Protein AF-A0A4S2CZD7-F1 (afdb_monomer)

Foldseek 3Di:
DDWDPQWDKPPPDDPDPDDIDIDHDAAAAQQKDKIWDWAADPVRDDDIDIDIDIHHYDDKDKAWPPDDDDADPVGDDDDTDMDISDPPDDDFDADADPNDTDGVVRVCCPPVNPPPD

Sequence (117 aa):
MAKAAWCTVAPMSGKENAPINITLPAHTGRLVRNTTVTVTNKNGTKPSKAITINQAGAAVTTTMDATKPDVPKTGGTVVINGTSNSSKLSWRFGILIDGQYVPLMGFIRDVIGDGYG

Organism: NCBI:txid1796613

Nearest PDB structures (foldseek):
  7uwv-assembly1_A  TM=3.529E-01  e=4.880E+00  Ruminococcus bromii L2-63

Secondary structure (DSSP, 8-state):
----TTSEEESSS--TT---EEE-----SSS-EEEEEEE--TTS-S--EEEEEEEPPPPP-EEE-S--PPPPTT-------EEES-TT-----EEEETTEEEEHHHHIIIII-S---
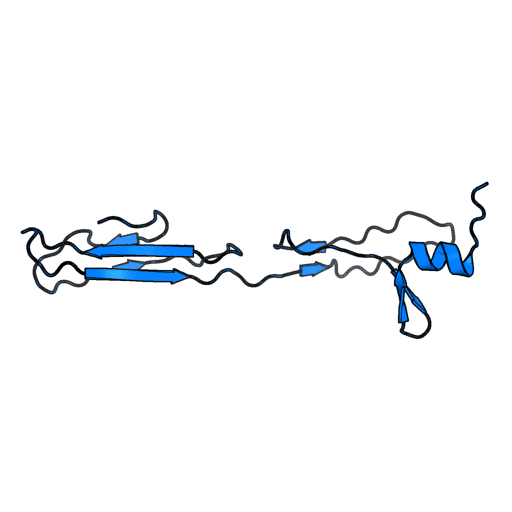
Solvent-accessible surface area (backbone atoms only — not comparable to full-atom values): 7893 Å² total; per-residue (Å²): 114,61,62,51,86,74,51,45,66,45,62,90,69,81,64,90,91,57,82,68,47,78,48,70,70,88,60,79,50,61,64,66,49,72,42,47,44,44,48,68,40,94,81,74,57,79,80,57,48,77,46,80,44,78,45,68,35,33,82,86,49,75,47,66,56,86,74,79,80,76,83,58,93,88,60,81,89,80,87,85,55,64,52,61,79,47,93,86,68,79,90,83,72,62,46,73,58,98,84,42,84,37,47,50,76,55,47,43,49,77,74,69,44,84,77,85,124

Structure (mmCIF, N/CA/C/O backbone):
data_AF-A0A4S2CZD7-F1
#
_entry.id   AF-A0A4S2CZD7-F1
#
loop_
_atom_site.group_PDB
_atom_site.id
_atom_site.type_symbol
_atom_site.label_atom_id
_atom_site.label_alt_id
_atom_site.label_comp_id
_atom_site.label_asym_id
_atom_site.label_entity_id
_atom_site.label_seq_id
_atom_site.pdbx_PDB_ins_code
_atom_sit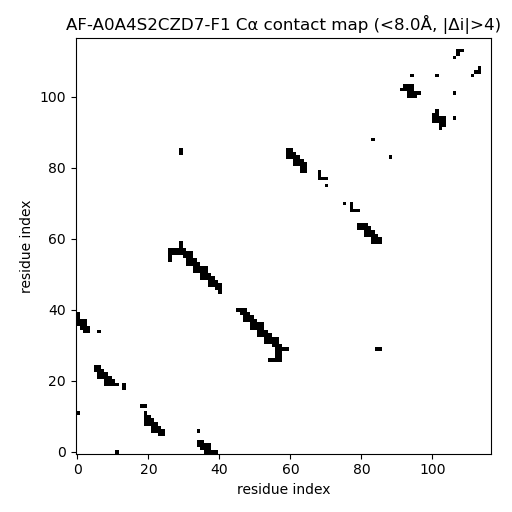e.Cartn_x
_atom_site.Cartn_y
_atom_site.Cartn_z
_atom_site.occupancy
_atom_site.B_iso_or_equiv
_atom_site.auth_seq_id
_atom_site.auth_comp_id
_atom_site.auth_asym_id
_atom_site.auth_atom_id
_atom_site.pdbx_PDB_model_num
ATOM 1 N N . MET A 1 1 ? -19.702 1.344 21.307 1.00 65.50 1 MET A N 1
ATOM 2 C CA . MET A 1 1 ? -19.011 2.347 20.467 1.00 65.50 1 MET A CA 1
ATOM 3 C C . MET A 1 1 ? -18.835 1.765 19.077 1.00 65.50 1 MET A C 1
ATOM 5 O O . MET A 1 1 ? -18.378 0.631 18.985 1.00 65.50 1 MET A O 1
ATOM 9 N N . ALA A 1 2 ? -19.198 2.498 18.026 1.00 74.88 2 ALA A N 1
ATOM 10 C CA . ALA A 1 2 ? -18.860 2.117 16.656 1.00 74.88 2 ALA A CA 1
ATOM 11 C C . ALA A 1 2 ? -17.435 2.597 16.335 1.00 74.88 2 ALA A C 1
ATOM 13 O O . ALA A 1 2 ? -17.063 3.698 16.742 1.00 74.88 2 ALA A O 1
ATOM 14 N N . LYS A 1 3 ? -16.642 1.750 15.672 1.00 86.94 3 LYS A N 1
ATOM 15 C CA . LYS A 1 3 ? -15.296 2.043 15.155 1.00 86.94 3 LYS A CA 1
ATOM 16 C C . LYS A 1 3 ? -14.908 0.995 14.112 1.00 86.94 3 LYS A C 1
ATOM 18 O O . LYS A 1 3 ? -15.448 -0.112 14.117 1.00 86.94 3 LYS A O 1
ATOM 23 N N . ALA A 1 4 ? -13.904 1.288 13.299 1.00 91.00 4 ALA A N 1
ATOM 24 C CA . ALA A 1 4 ? -13.280 0.285 12.453 1.00 91.00 4 ALA A CA 1
ATOM 25 C C . ALA A 1 4 ? -12.524 -0.782 13.273 1.00 91.00 4 ALA A C 1
ATOM 27 O O . ALA A 1 4 ? -12.047 -0.526 14.383 1.00 91.00 4 ALA A O 1
ATOM 28 N N . ALA A 1 5 ? -12.386 -1.986 12.710 1.00 92.44 5 ALA A N 1
ATOM 29 C CA . ALA A 1 5 ? -11.736 -3.121 13.374 1.00 92.44 5 ALA A CA 1
ATOM 30 C C . ALA A 1 5 ? -10.256 -2.860 13.716 1.00 92.44 5 ALA A C 1
ATOM 32 O O . ALA A 1 5 ? -9.794 -3.280 14.770 1.00 92.44 5 ALA A O 1
ATOM 33 N N . TRP A 1 6 ? -9.542 -2.110 12.868 1.00 93.88 6 TRP A N 1
ATOM 34 C CA . TRP A 1 6 ? -8.121 -1.771 13.034 1.00 93.88 6 TRP A CA 1
ATOM 35 C C . TRP A 1 6 ? -7.844 -0.709 14.105 1.00 93.88 6 TRP A C 1
ATOM 37 O O . TRP A 1 6 ? -6.707 -0.565 14.534 1.00 93.88 6 TRP A O 1
ATOM 47 N N . CYS A 1 7 ? -8.850 0.050 14.533 1.00 95.19 7 CYS A N 1
ATOM 48 C CA . CYS A 1 7 ? -8.732 0.959 15.667 1.00 95.19 7 CYS A CA 1
ATOM 49 C C . CYS A 1 7 ? -9.029 0.159 16.932 1.00 95.19 7 CYS A C 1
ATOM 51 O O . CYS A 1 7 ? -10.061 -0.495 16.975 1.00 95.19 7 CYS A O 1
ATOM 53 N N . THR A 1 8 ? -8.200 0.184 17.968 1.00 94.69 8 THR A N 1
ATOM 54 C CA . THR A 1 8 ? -8.528 -0.444 19.260 1.00 94.69 8 THR A CA 1
ATOM 55 C C . THR A 1 8 ? -8.790 0.628 20.306 1.00 94.69 8 THR A C 1
ATOM 57 O O . THR A 1 8 ? -8.219 1.714 20.248 1.00 94.69 8 THR A O 1
ATOM 60 N N . VAL A 1 9 ? -9.722 0.353 21.219 1.00 92.88 9 VAL A N 1
ATOM 61 C CA . VAL A 1 9 ? -10.111 1.277 22.290 1.00 92.88 9 VAL A CA 1
ATOM 62 C C . VAL A 1 9 ? -10.188 0.493 23.589 1.00 92.88 9 VAL A C 1
ATOM 64 O O . VAL A 1 9 ? -10.866 -0.535 23.636 1.00 92.88 9 VAL A O 1
ATOM 67 N N . ALA A 1 10 ? -9.495 0.961 24.625 1.00 92.50 10 ALA A N 1
ATOM 68 C CA . ALA A 1 10 ? -9.510 0.342 25.944 1.00 92.50 10 ALA A CA 1
ATOM 69 C C . ALA A 1 10 ? -9.388 1.401 27.059 1.00 92.50 10 ALA A C 1
ATOM 71 O O . ALA A 1 10 ? -8.554 2.297 26.939 1.00 92.50 10 ALA A O 1
ATOM 72 N N . PRO A 1 11 ? -10.178 1.300 28.144 1.00 91.19 11 PRO A N 1
ATOM 73 C CA . PRO A 1 11 ? -11.332 0.412 28.298 1.00 91.19 11 PRO A CA 1
ATOM 74 C C . PRO A 1 11 ? -12.519 0.846 27.412 1.00 91.19 11 PRO A C 1
ATOM 76 O O . PRO A 1 11 ? -12.652 2.008 27.036 1.00 91.19 11 PRO A O 1
ATOM 79 N N . MET A 1 12 ? -13.418 -0.090 27.082 1.00 88.38 12 MET A N 1
ATOM 80 C CA . MET A 1 12 ? -14.619 0.190 26.266 1.00 88.38 12 MET A CA 1
ATOM 81 C C . MET A 1 12 ? -15.757 0.872 27.044 1.00 88.38 12 MET A C 1
ATOM 83 O O . MET A 1 12 ? -16.796 1.221 26.483 1.00 88.38 12 MET A O 1
ATOM 87 N N . SER A 1 13 ? -15.566 1.057 28.342 1.00 86.56 13 SER A N 1
ATOM 88 C CA . SER A 1 13 ? -16.462 1.778 29.233 1.00 86.56 13 SER A CA 1
ATOM 89 C C . SER A 1 13 ? -15.643 2.342 30.380 1.00 86.56 13 SER A C 1
ATOM 91 O O . SER A 1 13 ? -14.696 1.702 30.831 1.00 86.56 13 SER A O 1
ATOM 93 N N . GLY A 1 14 ? -16.045 3.497 30.886 1.00 84.69 14 GLY A N 1
ATOM 94 C CA . GLY A 1 14 ? -15.432 4.122 32.046 1.00 84.69 14 GLY A CA 1
ATOM 95 C C . GLY A 1 14 ? -16.488 4.797 32.905 1.00 84.69 14 GLY A C 1
ATOM 96 O O . GLY A 1 14 ? -17.669 4.844 32.549 1.00 84.69 14 GLY A O 1
ATOM 97 N N . LYS A 1 15 ? -16.047 5.312 34.046 1.00 83.62 15 LYS A N 1
ATOM 98 C CA . LYS A 1 15 ? -16.833 6.205 34.890 1.00 83.62 15 LYS A CA 1
ATOM 99 C C . LYS A 1 15 ? -16.090 7.527 34.989 1.00 83.62 15 LYS A C 1
ATOM 101 O O . LYS A 1 15 ? -14.861 7.538 34.988 1.00 83.62 15 LYS A O 1
ATOM 106 N N . GLU A 1 16 ? -16.856 8.606 35.092 1.00 83.12 16 GLU A N 1
ATOM 107 C CA . GLU A 1 16 ? -16.324 9.950 35.319 1.00 83.12 16 GLU A CA 1
ATOM 108 C C . GLU A 1 16 ? -15.250 10.338 34.287 1.00 83.12 16 GLU A C 1
ATOM 110 O O . GLU A 1 16 ? -15.438 10.115 33.091 1.00 83.12 16 GLU A O 1
ATOM 115 N N . ASN A 1 17 ? -14.132 10.906 34.742 1.00 81.56 17 ASN A N 1
ATOM 116 C CA . ASN A 1 17 ? -13.043 11.412 33.908 1.00 81.56 17 ASN A CA 1
ATOM 117 C C . ASN A 1 17 ? -11.931 10.374 33.676 1.00 81.56 17 ASN A C 1
ATOM 119 O O . ASN A 1 17 ? -10.775 10.740 33.466 1.00 81.56 17 ASN A O 1
ATOM 123 N N . ALA A 1 18 ? -12.256 9.079 33.739 1.00 85.62 18 ALA A N 1
ATOM 124 C CA . ALA A 1 18 ? -11.282 8.030 33.468 1.00 85.62 18 ALA A CA 1
ATOM 125 C C . ALA A 1 18 ? -10.764 8.120 32.015 1.00 85.62 18 ALA A C 1
ATOM 127 O O . ALA A 1 18 ? -11.566 8.280 31.087 1.00 85.62 18 ALA A O 1
ATOM 128 N N . PRO A 1 19 ? -9.444 7.999 31.790 1.00 87.12 19 PRO A N 1
ATOM 129 C CA . PRO A 1 19 ? -8.881 8.041 30.449 1.00 87.12 19 PRO A CA 1
ATOM 130 C C . PRO A 1 19 ? -9.296 6.815 29.627 1.00 87.12 19 PRO A C 1
ATOM 132 O O . PRO A 1 19 ? -9.518 5.724 30.155 1.00 87.12 19 PRO A O 1
ATOM 135 N N . ILE A 1 20 ? -9.349 7.005 28.310 1.00 90.56 20 ILE A N 1
ATOM 136 C CA . ILE A 1 20 ? -9.440 5.925 27.328 1.00 90.56 20 ILE A CA 1
ATOM 137 C C . ILE A 1 20 ? -8.238 6.001 26.394 1.00 90.56 20 ILE A C 1
ATOM 139 O O . ILE A 1 20 ? -7.821 7.084 25.981 1.00 90.56 20 ILE A O 1
ATOM 143 N N . ASN A 1 21 ? -7.707 4.845 26.023 1.00 93.12 21 ASN A N 1
ATOM 144 C CA . ASN A 1 21 ? -6.620 4.732 25.068 1.00 93.12 21 ASN A CA 1
ATOM 145 C C . ASN A 1 21 ? -7.189 4.307 23.719 1.00 93.12 21 ASN A C 1
ATOM 147 O O . ASN A 1 21 ? -7.890 3.299 23.626 1.00 93.12 21 ASN A O 1
ATOM 151 N N . ILE A 1 22 ? -6.870 5.076 22.679 1.00 93.50 22 ILE A N 1
ATOM 152 C CA . ILE A 1 22 ? -7.150 4.733 21.286 1.00 93.50 22 ILE A CA 1
ATOM 153 C C . ILE A 1 22 ? -5.820 4.364 20.638 1.00 93.50 22 ILE A C 1
ATOM 155 O O . ILE A 1 22 ? -4.926 5.203 20.539 1.00 93.50 22 ILE A O 1
ATOM 159 N N . THR A 1 23 ? -5.685 3.120 20.190 1.00 95.12 23 THR A N 1
ATOM 160 C CA . THR A 1 23 ? -4.452 2.622 19.573 1.00 95.12 23 THR A CA 1
ATOM 161 C C . THR A 1 23 ? -4.701 2.271 18.113 1.00 95.12 23 THR A C 1
ATOM 163 O O . THR A 1 23 ? -5.721 1.678 17.754 1.00 95.12 23 THR A O 1
ATOM 166 N N . LEU A 1 24 ? -3.766 2.680 17.255 1.00 95.31 24 LEU A N 1
ATOM 167 C CA . LEU A 1 24 ? -3.859 2.559 15.806 1.00 95.31 24 LEU A CA 1
ATOM 168 C C . LEU A 1 24 ? -2.567 1.927 15.271 1.00 95.31 24 LEU A C 1
ATOM 170 O O . LEU A 1 24 ? -1.498 2.500 15.482 1.00 95.31 24 LEU A O 1
ATOM 174 N N . PRO A 1 25 ? -2.624 0.792 14.557 1.00 95.19 25 PRO A N 1
ATOM 175 C CA . PRO A 1 25 ? -1.456 0.266 13.869 1.00 95.19 25 PRO A CA 1
ATOM 176 C C . PRO A 1 25 ? -1.069 1.183 12.702 1.00 95.19 25 PRO A C 1
ATOM 178 O O . PRO A 1 25 ? -1.919 1.889 12.137 1.00 95.19 25 PRO A O 1
ATOM 181 N N . ALA A 1 26 ? 0.206 1.136 12.309 1.00 92.44 26 ALA A N 1
ATOM 182 C CA . ALA A 1 26 ? 0.685 1.815 11.111 1.00 92.44 26 ALA A CA 1
ATOM 183 C C . ALA A 1 26 ? -0.147 1.387 9.891 1.00 92.44 26 ALA A C 1
ATOM 185 O O . ALA A 1 26 ? -0.461 0.208 9.710 1.00 92.44 26 ALA A O 1
ATOM 186 N N . HIS A 1 27 ? -0.545 2.356 9.067 1.00 92.62 27 HIS A N 1
ATOM 187 C CA . HIS A 1 27 ? -1.286 2.075 7.844 1.00 92.62 27 HIS A CA 1
ATOM 188 C C . HIS A 1 27 ? -0.318 1.905 6.676 1.00 92.62 27 HIS A C 1
ATOM 190 O O . HIS A 1 27 ? 0.368 2.846 6.293 1.00 92.62 27 HIS A O 1
ATOM 196 N N . THR A 1 28 ? -0.265 0.701 6.114 1.00 88.12 28 THR A N 1
ATOM 197 C CA . THR A 1 28 ? 0.623 0.352 4.993 1.00 88.12 28 THR A CA 1
ATOM 198 C C . THR A 1 28 ? -0.076 0.425 3.634 1.00 88.12 28 THR A C 1
ATOM 200 O O . THR A 1 28 ? 0.569 0.302 2.595 1.00 88.12 28 THR A O 1
ATOM 203 N N . GLY A 1 29 ? -1.396 0.631 3.615 1.00 86.31 29 GLY A N 1
ATOM 204 C CA . GLY A 1 29 ? -2.163 0.749 2.379 1.00 86.31 29 GLY A CA 1
ATOM 205 C C . GLY A 1 29 ? -1.981 2.112 1.713 1.00 86.31 29 GLY A C 1
ATOM 206 O O . GLY A 1 29 ? -1.871 3.135 2.379 1.00 86.31 29 GLY A O 1
ATOM 207 N N . ARG A 1 30 ? -2.017 2.146 0.379 1.00 84.69 30 ARG A N 1
ATOM 208 C CA . ARG A 1 30 ? -1.841 3.372 -0.421 1.00 84.69 30 ARG A CA 1
ATOM 209 C C . ARG A 1 30 ? -2.968 4.395 -0.252 1.00 84.69 30 ARG A C 1
ATOM 211 O O . ARG A 1 30 ? -2.740 5.593 -0.373 1.00 84.69 30 ARG A O 1
ATOM 218 N N . LEU A 1 31 ? -4.203 3.936 -0.054 1.00 88.50 31 LEU A N 1
ATOM 219 C CA . LEU A 1 31 ? -5.355 4.829 0.087 1.00 88.50 31 LEU A CA 1
ATOM 220 C C . LEU A 1 31 ? -5.501 5.276 1.535 1.00 88.50 31 LEU A C 1
ATOM 222 O O . LEU A 1 31 ? -5.314 4.475 2.445 1.00 88.50 31 LEU A O 1
ATOM 226 N N . VAL A 1 32 ? -5.879 6.537 1.732 1.00 93.31 32 VAL A N 1
ATOM 227 C CA . VAL A 1 32 ? -6.266 7.057 3.047 1.00 93.31 32 VAL A CA 1
ATOM 228 C C . VAL A 1 32 ? -7.355 6.176 3.663 1.00 93.31 32 VAL A C 1
ATOM 230 O O . VAL A 1 32 ? -8.257 5.708 2.963 1.00 93.31 32 VAL A O 1
ATOM 233 N N . ARG A 1 33 ? -7.294 5.976 4.979 1.00 95.31 33 ARG A N 1
ATOM 234 C CA . ARG A 1 33 ? -8.386 5.358 5.738 1.00 95.31 33 ARG A CA 1
ATOM 235 C C . ARG A 1 33 ? -8.817 6.262 6.878 1.00 95.31 33 ARG A C 1
ATOM 237 O O . ARG A 1 33 ? -8.014 7.009 7.438 1.00 95.31 33 ARG A O 1
ATOM 244 N N . ASN A 1 34 ? -10.094 6.187 7.221 1.00 95.81 34 ASN A N 1
ATOM 245 C CA . ASN A 1 34 ? -10.662 6.944 8.321 1.00 95.81 34 ASN A CA 1
ATOM 246 C C . ASN A 1 34 ? -11.612 6.080 9.151 1.00 95.81 34 ASN A C 1
ATOM 248 O O . ASN A 1 34 ? -12.109 5.052 8.689 1.00 95.81 34 ASN A O 1
ATOM 252 N N . THR A 1 35 ? -11.814 6.483 10.398 1.00 95.88 35 THR A N 1
ATOM 253 C CA . THR A 1 35 ? -12.856 5.944 11.271 1.00 95.88 35 THR A CA 1
ATOM 254 C C . THR A 1 35 ? -13.283 7.021 12.254 1.00 95.88 35 THR A C 1
ATOM 256 O O . THR A 1 35 ? -12.530 7.949 12.549 1.00 95.88 35 THR A O 1
ATOM 259 N N . THR A 1 36 ? -14.468 6.855 12.821 1.00 93.81 36 THR A N 1
ATOM 260 C CA . THR A 1 36 ? -14.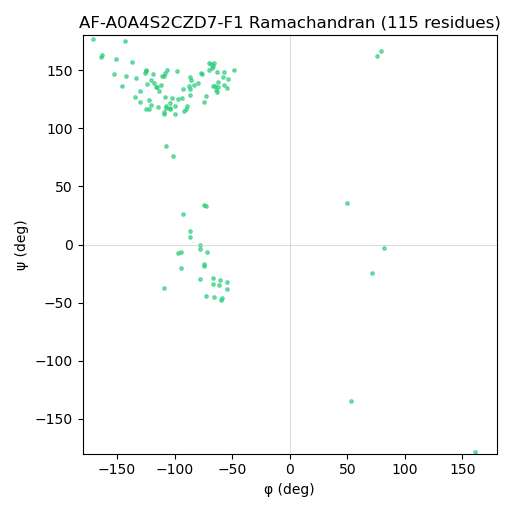924 7.637 13.967 1.00 93.81 36 THR A CA 1
ATOM 261 C C . THR A 1 36 ? -15.013 6.726 15.180 1.00 93.81 36 THR A C 1
ATOM 263 O O . THR A 1 36 ? -15.477 5.594 15.060 1.00 93.81 36 THR A O 1
ATOM 266 N N . VAL A 1 37 ? -14.556 7.204 16.335 1.00 91.38 37 VAL A N 1
ATOM 267 C CA . VAL A 1 37 ? -14.806 6.581 17.639 1.00 91.38 37 VAL A CA 1
ATOM 268 C C . VAL A 1 37 ? -15.871 7.406 18.347 1.00 91.38 37 VAL A C 1
ATOM 270 O O . VAL A 1 37 ? -15.658 8.580 18.650 1.00 91.38 37 VAL A O 1
ATOM 273 N N . THR A 1 38 ? -17.028 6.801 18.603 1.00 88.69 38 THR A N 1
ATOM 274 C CA . THR A 1 38 ? -18.134 7.468 19.304 1.00 88.69 38 THR A CA 1
ATOM 275 C C . THR A 1 38 ? -18.173 7.058 20.769 1.00 88.69 38 THR A C 1
ATOM 277 O O . THR A 1 38 ? -18.530 5.922 21.092 1.00 88.69 38 THR A O 1
ATOM 280 N N . VAL A 1 39 ? -17.876 8.005 21.656 1.00 85.44 39 VAL A N 1
ATOM 281 C CA . VAL A 1 39 ? -18.030 7.868 23.106 1.00 85.44 39 VAL A CA 1
ATOM 282 C C . VAL A 1 39 ? -19.439 8.310 23.477 1.00 85.44 39 VAL A C 1
ATOM 284 O O . VAL A 1 39 ? -19.830 9.445 23.207 1.00 85.44 39 VAL A O 1
ATOM 287 N N . THR A 1 40 ? -20.218 7.402 24.061 1.00 84.94 40 THR A N 1
ATOM 288 C CA . THR A 1 40 ? -21.626 7.642 24.409 1.00 84.94 40 THR A CA 1
ATOM 289 C C . THR A 1 40 ? -21.784 7.634 25.919 1.00 84.94 40 THR A C 1
ATOM 291 O O . THR A 1 40 ? -21.287 6.722 26.581 1.00 84.94 40 THR A O 1
ATOM 294 N N . ASN A 1 41 ? -22.473 8.637 26.464 1.00 80.81 41 ASN A N 1
ATOM 295 C CA . ASN A 1 41 ? -22.845 8.626 27.874 1.00 80.81 41 ASN A CA 1
ATOM 296 C C . ASN A 1 41 ? -23.828 7.471 28.129 1.00 80.81 41 ASN A C 1
ATOM 298 O O . ASN A 1 41 ? -24.767 7.273 27.356 1.00 80.81 41 ASN A O 1
ATOM 302 N N . LYS A 1 42 ? -23.630 6.725 29.220 1.00 77.31 42 LYS A N 1
ATOM 303 C CA . LYS A 1 42 ? -24.494 5.606 29.621 1.00 77.31 42 LYS A CA 1
ATOM 304 C C . LYS A 1 42 ? -25.973 6.003 29.731 1.00 77.31 42 LYS A C 1
ATOM 306 O O . LYS A 1 42 ? -26.828 5.187 29.410 1.00 77.31 42 LYS A O 1
ATOM 311 N N . ASN A 1 43 ? -26.266 7.244 30.122 1.00 76.38 43 ASN A N 1
ATOM 312 C CA . ASN A 1 43 ? -27.636 7.736 30.289 1.00 76.38 43 ASN A CA 1
ATOM 313 C C . ASN A 1 43 ? -28.252 8.296 28.994 1.00 76.38 43 ASN A C 1
ATOM 315 O O . ASN A 1 43 ? -29.349 8.844 29.031 1.00 76.38 43 ASN A O 1
ATOM 319 N N . GLY A 1 44 ? -27.571 8.173 27.848 1.00 62.97 44 GLY A N 1
ATOM 320 C CA . GLY A 1 44 ? -28.094 8.540 26.525 1.00 62.97 44 GLY A CA 1
ATOM 321 C C . GLY A 1 44 ? -28.234 10.048 26.276 1.00 62.97 44 GLY A C 1
ATOM 322 O O . GLY A 1 44 ? -28.153 10.490 25.130 1.00 62.97 44 GLY A O 1
ATOM 323 N N . THR A 1 45 ? -28.368 10.859 27.325 1.00 67.31 45 THR A N 1
ATOM 324 C CA . THR A 1 45 ? -28.330 12.318 27.253 1.00 67.31 45 THR A CA 1
ATOM 325 C C . THR A 1 45 ? -26.896 12.835 27.163 1.00 67.31 45 THR A C 1
ATOM 327 O O . THR A 1 45 ? -25.958 12.325 27.778 1.00 67.31 45 THR A O 1
ATOM 330 N N . LYS A 1 46 ? -26.734 13.847 26.304 1.00 66.25 46 LYS A N 1
ATOM 331 C CA . LYS A 1 46 ? -25.471 14.506 25.963 1.00 66.25 46 LYS A CA 1
ATOM 332 C C . LYS A 1 46 ? -24.648 14.895 27.207 1.00 66.25 46 LYS A C 1
ATOM 334 O O . LYS A 1 46 ? -25.230 15.244 28.230 1.00 66.25 46 LYS A O 1
ATOM 339 N N . PRO A 1 47 ? -23.306 14.927 27.082 1.00 65.81 47 PRO A N 1
ATOM 340 C CA . PRO A 1 47 ? -22.586 14.933 25.805 1.00 65.81 47 PRO A CA 1
ATOM 341 C C . PRO A 1 47 ? -21.934 13.595 25.422 1.00 65.81 47 PRO A C 1
ATOM 343 O O . PRO A 1 47 ? -20.978 13.154 26.051 1.00 65.81 47 PRO A O 1
ATOM 346 N N . SER A 1 48 ? -22.376 13.019 24.300 1.00 77.44 48 SER A N 1
ATOM 347 C CA . SER A 1 48 ? -21.577 12.067 23.517 1.00 77.44 48 SER A CA 1
ATOM 348 C C . SER A 1 48 ? -20.529 12.827 22.697 1.00 77.44 48 SER A C 1
ATOM 350 O O . SER A 1 48 ? -20.771 13.963 22.275 1.00 77.44 48 SER A O 1
ATOM 352 N N . LYS A 1 49 ? -19.363 12.223 22.471 1.00 85.38 49 LYS A N 1
ATOM 353 C CA . LYS A 1 49 ? -18.253 12.812 21.705 1.00 85.38 49 LYS A CA 1
ATOM 354 C C . LYS A 1 49 ? -17.870 11.882 20.559 1.00 85.38 49 LYS A C 1
ATOM 356 O O . LYS A 1 49 ? -17.816 10.667 20.736 1.00 85.38 49 LYS A O 1
ATOM 361 N N . ALA A 1 50 ? -17.606 12.457 19.392 1.00 88.94 50 ALA A N 1
ATOM 362 C CA . ALA A 1 50 ? -17.077 11.746 18.238 1.00 88.94 50 ALA A CA 1
ATOM 363 C C . ALA A 1 50 ? -15.621 12.164 18.027 1.00 88.94 50 ALA A C 1
ATOM 365 O O . ALA A 1 50 ? -15.325 13.355 17.960 1.00 88.94 50 ALA A O 1
ATOM 366 N N . ILE A 1 51 ? -14.729 11.184 17.943 1.00 91.44 51 ILE A N 1
ATOM 367 C CA . ILE A 1 51 ? -13.307 11.387 17.673 1.00 91.44 51 ILE A CA 1
ATOM 368 C C . ILE A 1 51 ? -13.050 10.873 16.265 1.00 91.44 51 ILE A C 1
ATOM 370 O O . ILE A 1 51 ? -13.171 9.673 16.006 1.00 91.44 51 ILE A O 1
ATOM 374 N N . THR A 1 52 ? -12.740 11.783 15.350 1.00 94.50 52 THR A N 1
ATOM 375 C CA . THR A 1 52 ? -12.414 11.437 13.966 1.00 94.50 52 THR A CA 1
ATOM 376 C C . THR A 1 52 ? -10.934 11.115 13.854 1.00 94.50 52 THR A C 1
ATOM 378 O O . THR A 1 52 ? -10.086 11.839 14.370 1.00 94.50 52 THR A O 1
ATOM 381 N N . ILE A 1 53 ? -10.635 10.015 13.174 1.00 95.00 53 ILE A N 1
ATOM 382 C CA . ILE A 1 53 ? -9.284 9.511 12.972 1.00 95.00 53 ILE A CA 1
ATOM 383 C C . ILE A 1 53 ? -9.043 9.423 11.472 1.00 95.00 53 ILE A C 1
ATOM 385 O O . ILE A 1 53 ? -9.775 8.728 10.765 1.00 95.00 53 ILE A O 1
ATOM 389 N N . ASN A 1 54 ? -7.989 10.085 11.002 1.00 95.62 54 ASN A N 1
ATOM 390 C CA . ASN A 1 54 ? -7.555 10.068 9.611 1.00 95.62 54 ASN A CA 1
ATOM 391 C C . ASN A 1 54 ? -6.112 9.558 9.546 1.00 95.62 54 ASN A C 1
ATOM 393 O O . ASN A 1 54 ? -5.206 10.192 10.079 1.00 95.62 54 ASN A O 1
ATOM 397 N N . GLN A 1 55 ? -5.894 8.418 8.889 1.00 96.06 55 GLN A N 1
ATOM 398 C CA . GLN A 1 55 ? -4.553 7.914 8.594 1.00 96.06 55 GLN A CA 1
ATOM 399 C C . GLN A 1 55 ? -4.273 8.079 7.106 1.00 96.06 55 GLN A C 1
ATOM 401 O O . GLN A 1 55 ? -4.982 7.515 6.266 1.00 96.06 55 GLN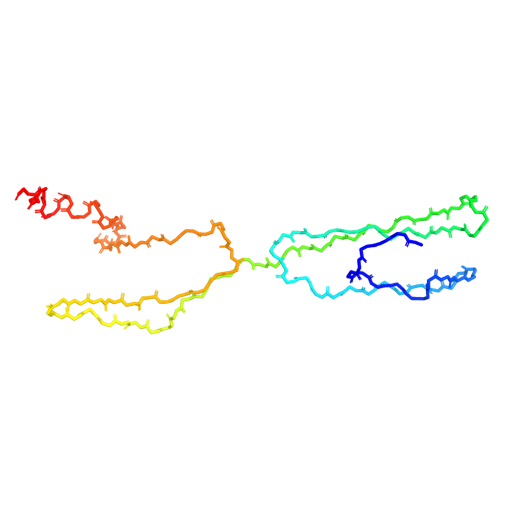 A O 1
ATOM 406 N N . ALA A 1 56 ? -3.233 8.855 6.798 1.00 93.75 56 ALA A N 1
ATOM 407 C CA . ALA A 1 56 ? -2.714 8.999 5.446 1.00 93.75 56 ALA A CA 1
ATOM 408 C C . ALA A 1 56 ? -2.311 7.634 4.876 1.00 93.75 56 ALA A C 1
ATOM 410 O O . ALA A 1 56 ? -1.902 6.738 5.614 1.00 93.75 56 ALA A O 1
ATOM 411 N N . GLY A 1 57 ? -2.443 7.492 3.558 1.00 90.19 57 GLY A N 1
ATOM 412 C CA . GLY A 1 57 ? -1.924 6.333 2.846 1.00 90.19 57 GLY A CA 1
ATOM 413 C C . GLY A 1 57 ? -0.398 6.278 2.880 1.00 90.19 57 GLY A C 1
ATOM 414 O O . GLY A 1 57 ? 0.264 7.305 3.027 1.00 90.19 57 GLY A O 1
ATOM 415 N N . ALA A 1 58 ? 0.157 5.082 2.713 1.00 88.88 58 ALA A N 1
ATOM 416 C CA . ALA A 1 58 ? 1.589 4.903 2.531 1.00 88.88 58 ALA A CA 1
ATOM 417 C C . ALA A 1 58 ? 2.076 5.586 1.241 1.00 88.88 58 ALA A C 1
ATOM 419 O O . ALA A 1 58 ? 1.352 5.648 0.240 1.00 88.88 58 ALA A O 1
ATOM 420 N N . ALA A 1 59 ? 3.322 6.071 1.264 1.00 86.25 59 ALA A N 1
ATOM 421 C CA . ALA A 1 59 ? 3.967 6.647 0.091 1.00 86.25 59 ALA A CA 1
ATOM 422 C C . ALA A 1 59 ? 4.021 5.631 -1.059 1.00 86.25 59 ALA A C 1
ATOM 424 O O . ALA A 1 59 ? 4.212 4.429 -0.850 1.00 86.25 59 ALA A O 1
ATOM 425 N N . VAL A 1 60 ? 3.858 6.123 -2.287 1.00 83.88 60 VAL A N 1
ATOM 426 C CA . VAL A 1 60 ? 4.067 5.294 -3.473 1.00 83.88 60 VAL A CA 1
ATOM 427 C C . VAL A 1 60 ? 5.559 5.055 -3.632 1.00 83.88 60 VAL A C 1
ATOM 429 O O . VAL A 1 60 ? 6.339 6.005 -3.644 1.00 83.88 60 VAL A O 1
ATOM 432 N N . THR A 1 61 ? 5.942 3.793 -3.770 1.00 83.56 61 THR A N 1
ATOM 433 C CA . THR A 1 61 ? 7.326 3.399 -3.996 1.00 83.56 61 THR A CA 1
ATOM 434 C C . THR A 1 61 ? 7.431 2.532 -5.241 1.00 83.56 61 THR A C 1
ATOM 436 O O . THR A 1 61 ? 6.525 1.774 -5.611 1.00 83.56 61 THR A O 1
ATOM 439 N N . THR A 1 62 ? 8.565 2.682 -5.909 1.00 84.25 62 THR A N 1
ATOM 440 C CA . THR A 1 62 ? 9.002 1.834 -7.008 1.00 84.25 62 THR A CA 1
ATOM 441 C C . THR A 1 62 ? 10.425 1.417 -6.721 1.00 84.25 62 THR A C 1
ATOM 443 O O . THR A 1 62 ? 11.259 2.267 -6.408 1.00 84.25 62 THR A O 1
ATOM 446 N N . THR A 1 63 ? 10.707 0.133 -6.854 1.00 86.50 63 THR A N 1
ATOM 447 C CA . THR A 1 63 ? 12.070 -0.386 -6.842 1.00 86.50 63 THR A CA 1
ATOM 448 C C . THR A 1 63 ? 12.353 -1.027 -8.186 1.00 86.50 63 THR A C 1
ATOM 450 O O . THR A 1 63 ? 11.489 -1.681 -8.769 1.00 86.50 63 THR A O 1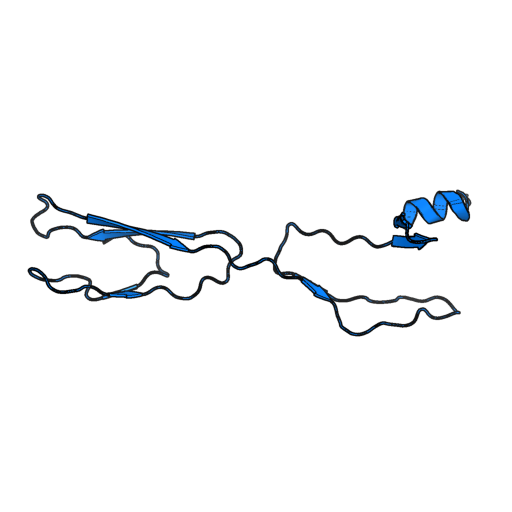
ATOM 453 N N . MET A 1 64 ? 13.558 -0.797 -8.684 1.00 84.38 64 MET A N 1
ATOM 454 C CA . MET A 1 64 ? 14.121 -1.521 -9.813 1.00 84.38 64 MET A CA 1
ATOM 455 C C . MET A 1 64 ? 15.175 -2.468 -9.280 1.00 84.38 64 MET A C 1
ATOM 457 O O . MET A 1 64 ? 15.812 -2.169 -8.265 1.00 84.38 64 MET A O 1
ATOM 461 N N . ASP A 1 65 ? 15.358 -3.587 -9.965 1.00 84.62 65 ASP A N 1
ATOM 462 C CA . ASP A 1 65 ? 16.535 -4.405 -9.749 1.00 84.62 65 ASP A CA 1
ATOM 463 C C . ASP A 1 65 ? 17.795 -3.553 -9.988 1.00 84.62 65 ASP A C 1
ATOM 465 O O . ASP A 1 65 ? 17.854 -2.720 -10.898 1.00 84.62 65 ASP A O 1
ATOM 469 N N . ALA A 1 66 ? 18.783 -3.715 -9.113 1.00 79.38 66 ALA A N 1
ATOM 470 C CA . ALA A 1 66 ? 20.052 -3.008 -9.210 1.00 79.38 66 ALA A CA 1
ATOM 471 C C . ALA A 1 66 ? 20.926 -3.578 -10.335 1.00 79.38 66 ALA A C 1
ATOM 473 O O . ALA A 1 66 ? 21.869 -2.914 -10.779 1.00 79.38 66 ALA A O 1
ATOM 474 N N . THR A 1 67 ? 20.624 -4.798 -10.792 1.00 80.25 67 THR A N 1
ATOM 475 C CA . THR A 1 67 ? 21.320 -5.412 -11.915 1.00 80.25 67 THR A CA 1
ATOM 476 C C . THR A 1 67 ? 21.101 -4.593 -13.187 1.00 80.25 67 THR A C 1
ATOM 478 O O . THR A 1 67 ? 19.994 -4.183 -13.533 1.00 80.25 67 THR A O 1
ATOM 481 N N . LYS A 1 68 ? 22.203 -4.311 -13.882 1.00 75.38 68 LYS A N 1
ATOM 482 C CA . LYS A 1 68 ? 22.205 -3.668 -15.197 1.00 75.38 68 LYS A CA 1
ATOM 483 C C . LYS A 1 68 ? 22.570 -4.749 -16.208 1.00 75.38 68 LYS A C 1
ATOM 485 O O . LYS A 1 68 ? 23.758 -4.936 -16.454 1.00 75.38 68 LYS A O 1
ATOM 490 N N . PRO A 1 69 ? 21.599 -5.540 -16.691 1.00 76.81 69 PRO A N 1
ATOM 491 C CA . PRO A 1 69 ? 21.900 -6.614 -17.622 1.00 76.81 69 PRO A CA 1
ATOM 492 C C . PRO A 1 69 ? 22.457 -6.040 -18.926 1.00 76.81 69 PRO A C 1
ATOM 494 O O . PRO A 1 69 ? 21.899 -5.093 -19.485 1.00 76.81 69 PRO A O 1
ATOM 497 N N . ASP A 1 70 ? 23.551 -6.629 -19.405 1.00 77.19 70 ASP A N 1
ATOM 498 C CA . ASP A 1 70 ? 24.105 -6.314 -20.717 1.00 77.19 70 ASP A CA 1
ATOM 499 C C . ASP A 1 70 ? 23.189 -6.829 -21.833 1.00 77.19 70 ASP A C 1
ATOM 501 O O . ASP A 1 70 ? 22.503 -7.847 -21.695 1.00 77.19 70 ASP A O 1
ATOM 505 N N . VAL A 1 71 ? 23.198 -6.132 -22.970 1.00 77.62 71 VAL A N 1
ATOM 506 C CA . VAL A 1 71 ? 22.463 -6.541 -24.172 1.00 77.62 71 VAL A CA 1
ATOM 507 C C . VAL A 1 71 ? 23.370 -7.433 -25.033 1.00 77.62 71 VAL A C 1
ATOM 509 O O . VAL A 1 71 ? 24.398 -6.952 -25.517 1.00 77.62 71 VAL A O 1
ATOM 512 N N . PRO A 1 72 ? 23.030 -8.716 -25.267 1.00 80.50 72 PRO A N 1
ATOM 513 C CA . PRO A 1 72 ? 23.880 -9.612 -26.047 1.00 80.50 72 PRO A CA 1
ATOM 514 C C . PRO A 1 72 ? 23.970 -9.193 -27.520 1.00 80.50 72 PRO A C 1
ATOM 516 O O . PRO A 1 72 ? 22.955 -8.931 -28.165 1.00 80.50 72 PRO A O 1
ATOM 519 N N . LYS A 1 73 ? 25.182 -9.222 -28.093 1.00 78.00 73 LYS A N 1
ATOM 520 C CA . LYS A 1 73 ? 25.434 -8.878 -29.509 1.00 78.00 73 LYS A CA 1
ATOM 521 C C . LYS A 1 73 ? 24.680 -9.773 -30.501 1.00 78.00 73 LYS A C 1
ATOM 523 O O . LYS A 1 73 ? 24.328 -9.327 -31.586 1.00 78.00 73 LYS A O 1
ATOM 528 N N . THR A 1 74 ? 24.437 -11.030 -30.141 1.00 87.19 74 THR A N 1
ATOM 529 C CA . THR A 1 74 ? 23.681 -11.999 -30.952 1.00 87.19 74 THR A 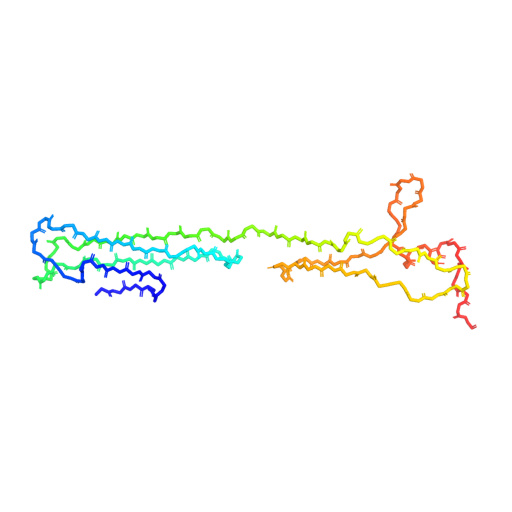CA 1
ATOM 530 C C . THR A 1 74 ? 22.165 -11.795 -30.886 1.00 87.19 74 THR A C 1
ATOM 532 O O . THR A 1 74 ? 21.428 -12.551 -31.510 1.00 87.19 74 THR A O 1
ATOM 535 N N . GLY A 1 75 ? 21.690 -10.801 -30.126 1.00 75.44 75 GLY A N 1
ATOM 536 C CA . GLY A 1 75 ? 20.287 -10.674 -29.745 1.00 75.44 75 GLY A CA 1
ATOM 537 C C . GLY A 1 75 ? 19.917 -11.604 -28.584 1.00 75.44 75 GLY A C 1
ATOM 538 O O . GLY A 1 75 ? 20.678 -12.499 -28.207 1.00 75.44 75 GLY A O 1
ATOM 539 N N . GLY A 1 76 ? 18.752 -11.364 -27.978 1.00 81.12 76 GLY A N 1
ATOM 540 C CA . GLY A 1 76 ? 18.252 -12.140 -26.842 1.00 81.12 76 GLY A CA 1
ATOM 541 C C . GLY A 1 76 ? 17.172 -11.409 -26.045 1.00 81.12 76 GLY A C 1
ATOM 542 O O . GLY A 1 76 ? 16.782 -10.292 -26.379 1.00 81.12 76 GLY A O 1
ATOM 543 N N . THR A 1 77 ? 16.692 -12.049 -24.976 1.00 80.88 77 THR A N 1
ATOM 544 C CA . THR A 1 77 ? 15.764 -11.428 -24.018 1.00 80.88 77 THR A CA 1
ATOM 545 C C . THR A 1 77 ? 16.549 -10.819 -22.865 1.00 80.88 77 THR A C 1
ATOM 547 O O . THR A 1 77 ? 17.309 -11.517 -22.199 1.00 80.88 77 THR A O 1
ATOM 550 N N . VAL A 1 78 ? 16.322 -9.534 -22.602 1.00 82.19 78 VAL A N 1
ATOM 551 C CA . VAL A 1 78 ? 16.801 -8.852 -21.396 1.00 82.19 78 VAL A CA 1
ATOM 552 C C . VAL A 1 78 ? 15.618 -8.674 -20.454 1.00 82.19 78 VAL A C 1
ATOM 554 O O . VAL A 1 78 ? 14.612 -8.070 -20.825 1.00 82.19 78 VAL A O 1
ATOM 557 N N . VAL A 1 79 ? 15.727 -9.212 -19.240 1.00 81.62 79 VAL A N 1
ATOM 558 C CA . VAL A 1 79 ? 14.681 -9.096 -18.218 1.00 81.62 79 VAL A CA 1
ATOM 559 C C . VAL A 1 79 ? 15.060 -7.985 -17.249 1.00 81.62 79 VAL A C 1
ATOM 561 O O . VAL A 1 79 ? 16.089 -8.062 -16.585 1.00 81.62 79 VAL A O 1
ATOM 564 N N . ILE A 1 80 ? 14.212 -6.961 -17.160 1.00 81.25 80 ILE A N 1
ATOM 565 C CA . ILE A 1 80 ? 14.334 -5.878 -16.182 1.00 81.25 80 ILE A CA 1
ATOM 566 C C . ILE A 1 80 ? 13.202 -6.052 -15.178 1.00 81.25 80 ILE A C 1
ATOM 568 O O . ILE A 1 80 ? 12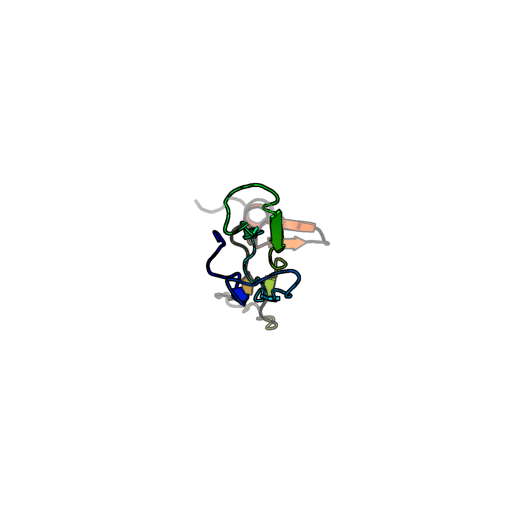.028 -5.925 -15.528 1.00 81.25 80 ILE A O 1
ATOM 572 N N . ASN A 1 81 ? 13.561 -6.358 -13.935 1.00 83.81 81 ASN A N 1
ATOM 573 C CA . ASN A 1 81 ? 12.598 -6.556 -12.862 1.00 83.81 81 ASN A CA 1
ATOM 574 C C . ASN A 1 81 ? 12.456 -5.294 -12.015 1.00 83.81 81 ASN A C 1
ATOM 576 O O . ASN A 1 81 ? 13.402 -4.537 -11.806 1.00 83.81 81 ASN A O 1
ATOM 580 N N . GLY A 1 82 ? 11.260 -5.107 -11.473 1.00 83.56 82 GLY A N 1
ATOM 581 C CA . GLY A 1 82 ? 10.973 -4.071 -10.501 1.00 83.56 82 GLY A CA 1
ATOM 582 C C . GLY A 1 82 ? 9.662 -4.351 -9.785 1.00 83.56 82 GLY A C 1
ATOM 583 O O . GLY A 1 82 ? 8.835 -5.135 -10.254 1.00 83.56 82 GLY A O 1
ATOM 584 N N . THR A 1 83 ? 9.464 -3.713 -8.637 1.00 85.50 83 THR A N 1
ATOM 585 C CA . THR A 1 83 ? 8.210 -3.803 -7.880 1.00 85.50 83 THR A CA 1
ATOM 586 C C . THR A 1 83 ? 7.637 -2.421 -7.621 1.00 85.50 83 THR A C 1
ATOM 588 O O . THR A 1 83 ? 8.363 -1.432 -7.513 1.00 85.50 83 THR A O 1
ATOM 591 N N . SER A 1 84 ? 6.312 -2.335 -7.520 1.00 85.25 84 SER A N 1
ATOM 592 C CA . SER A 1 84 ? 5.631 -1.126 -7.073 1.00 85.25 84 SER A CA 1
ATOM 593 C C . SER A 1 84 ? 4.439 -1.475 -6.200 1.00 85.25 84 SER A C 1
ATOM 595 O O . SER A 1 84 ? 3.733 -2.448 -6.455 1.00 85.25 84 SER A O 1
ATOM 597 N N . ASN A 1 85 ? 4.173 -0.634 -5.203 1.00 82.88 85 ASN A N 1
ATOM 598 C CA . ASN A 1 85 ? 2.957 -0.707 -4.397 1.00 82.88 85 ASN A CA 1
ATOM 599 C C . ASN A 1 85 ? 1.769 0.070 -5.017 1.00 82.88 85 ASN A C 1
ATOM 601 O O . ASN A 1 85 ? 0.760 0.297 -4.344 1.00 82.88 85 ASN A O 1
ATOM 605 N N . SER A 1 86 ? 1.872 0.509 -6.280 1.00 82.31 86 SER A N 1
ATOM 606 C CA . SER A 1 86 ? 0.858 1.328 -6.954 1.00 82.31 86 SER A CA 1
ATOM 607 C C . SER A 1 86 ? 0.381 0.717 -8.270 1.00 82.31 86 SER A C 1
ATOM 609 O O . SER A 1 86 ? 1.114 0.675 -9.251 1.00 82.31 86 SER A O 1
ATOM 611 N N . SER A 1 87 ? -0.909 0.378 -8.333 1.00 76.25 87 SER A N 1
ATOM 612 C CA . SER A 1 87 ? -1.592 -0.072 -9.557 1.00 76.25 87 SER A CA 1
ATOM 613 C C . SER A 1 87 ? -1.841 1.035 -10.588 1.00 76.25 87 SER A C 1
ATOM 615 O O . SER A 1 87 ? -2.322 0.758 -11.681 1.00 76.25 87 SER A O 1
ATOM 617 N N . LYS A 1 88 ? -1.552 2.298 -10.246 1.00 74.19 88 LYS A N 1
ATOM 618 C CA . LYS A 1 88 ? -1.711 3.451 -11.150 1.00 74.19 88 LYS A CA 1
ATOM 619 C C . LYS A 1 88 ? -0.433 3.825 -11.902 1.00 74.19 88 LYS A C 1
ATOM 621 O O . LYS A 1 88 ? -0.473 4.745 -12.711 1.00 74.19 88 LYS A O 1
ATOM 626 N N . LEU A 1 89 ? 0.698 3.189 -11.595 1.00 74.88 89 LEU A N 1
ATOM 627 C CA . LEU A 1 89 ? 1.936 3.418 -12.335 1.00 74.88 89 LEU A CA 1
ATOM 628 C C . LEU A 1 89 ? 1.987 2.484 -13.543 1.00 74.88 89 LEU A C 1
ATOM 630 O O . LEU A 1 89 ? 1.672 1.303 -13.434 1.00 74.88 89 LEU A O 1
ATOM 634 N N . SER A 1 90 ? 2.395 3.027 -14.686 1.00 73.31 90 SER A N 1
ATOM 635 C CA . SER A 1 90 ? 2.616 2.284 -15.925 1.00 73.31 90 SER A CA 1
ATOM 636 C C . SER A 1 90 ? 4.087 2.358 -16.314 1.00 73.31 90 SER A C 1
ATOM 638 O O . SER A 1 90 ? 4.669 3.444 -16.303 1.00 73.31 90 SER A O 1
ATOM 640 N N . TRP A 1 91 ? 4.666 1.229 -16.711 1.00 74.31 91 TRP A N 1
ATOM 641 C CA . TRP A 1 91 ? 6.032 1.167 -17.225 1.00 74.31 91 TRP A CA 1
ATOM 642 C C . TRP A 1 91 ? 6.061 1.432 -18.728 1.00 74.31 91 TRP A C 1
ATOM 644 O O . TRP A 1 91 ? 5.153 1.030 -19.458 1.00 74.31 91 TRP A O 1
ATOM 654 N N . ARG A 1 92 ? 7.113 2.105 -19.198 1.00 75.88 92 ARG A N 1
ATOM 655 C CA . ARG A 1 92 ? 7.400 2.284 -20.626 1.00 75.88 92 ARG A CA 1
ATOM 656 C C . ARG A 1 92 ? 8.873 1.991 -20.860 1.00 75.88 92 ARG A C 1
ATOM 658 O O . ARG A 1 92 ? 9.707 2.340 -20.032 1.00 75.88 92 ARG A O 1
ATOM 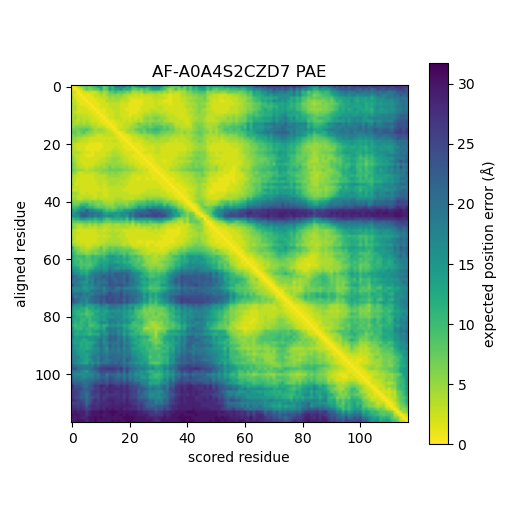665 N N . PHE A 1 93 ? 9.173 1.377 -21.992 1.00 77.19 93 PHE A N 1
ATOM 666 C CA . PHE A 1 93 ? 10.535 1.182 -22.473 1.00 77.19 93 PHE A CA 1
ATOM 667 C C . PHE A 1 93 ? 10.774 2.108 -23.667 1.00 77.19 93 PHE A C 1
ATOM 669 O O . PHE A 1 93 ? 9.850 2.443 -24.412 1.00 77.19 93 PHE A O 1
ATOM 676 N N . GLY A 1 94 ? 12.003 2.573 -23.830 1.00 80.81 94 GLY A N 1
ATOM 677 C CA . GLY A 1 94 ? 12.403 3.414 -24.949 1.00 80.81 94 GLY A CA 1
ATOM 678 C C . GLY A 1 94 ? 13.909 3.592 -24.969 1.00 80.81 94 GLY A C 1
ATOM 679 O O . GLY A 1 94 ? 14.612 3.085 -24.095 1.00 80.81 94 GLY A O 1
ATOM 680 N N . ILE A 1 95 ? 14.382 4.289 -25.987 1.00 81.56 95 ILE A N 1
ATOM 681 C CA . ILE A 1 95 ? 15.798 4.541 -26.234 1.00 81.56 95 ILE A CA 1
ATOM 682 C C . ILE A 1 95 ? 16.040 6.029 -25.985 1.00 81.56 95 ILE A C 1
ATOM 684 O O . ILE A 1 95 ? 15.163 6.846 -26.260 1.00 81.56 95 ILE A O 1
ATOM 688 N N . LEU A 1 96 ? 17.206 6.389 -25.450 1.00 84.00 96 LEU A N 1
ATOM 689 C CA . LEU A 1 96 ? 17.659 7.777 -25.469 1.00 84.00 96 LEU A CA 1
ATOM 690 C C . LEU A 1 96 ? 18.605 7.976 -26.652 1.00 84.00 96 LEU A C 1
ATOM 692 O O . LEU A 1 96 ? 19.600 7.263 -26.758 1.00 84.00 96 LEU A O 1
ATOM 696 N N . ILE A 1 97 ? 18.302 8.949 -27.508 1.00 81.69 97 ILE A N 1
ATOM 697 C CA . ILE A 1 97 ? 19.165 9.392 -28.611 1.00 81.69 97 ILE A CA 1
ATOM 698 C C . ILE A 1 97 ? 19.447 10.868 -28.360 1.00 81.69 97 ILE A C 1
ATOM 700 O O . ILE A 1 97 ? 18.509 11.646 -28.201 1.00 81.69 97 ILE A O 1
ATOM 704 N N . ASP A 1 98 ? 20.721 11.231 -28.205 1.00 87.44 98 ASP A N 1
ATOM 705 C CA . ASP A 1 98 ? 21.153 12.600 -27.884 1.00 87.44 98 ASP A CA 1
ATOM 706 C C . ASP A 1 98 ? 20.406 13.229 -26.690 1.00 87.44 98 ASP A C 1
ATOM 708 O O . ASP A 1 98 ? 20.104 14.420 -26.647 1.00 87.44 98 ASP A O 1
ATOM 712 N N . GLY A 1 99 ? 20.075 12.402 -25.692 1.00 85.69 99 GLY A N 1
ATOM 713 C CA . GLY A 1 99 ? 19.360 12.819 -24.483 1.00 85.69 99 GLY A CA 1
ATOM 714 C C . GLY A 1 99 ? 17.837 12.927 -24.624 1.00 85.69 99 GLY A C 1
ATOM 715 O O . GLY A 1 99 ? 17.161 13.157 -23.621 1.00 85.69 99 GLY A O 1
ATOM 716 N N . GLN A 1 100 ? 17.270 12.712 -25.814 1.00 87.31 100 GLN A N 1
ATOM 717 C CA . GLN A 1 100 ? 15.822 12.667 -26.014 1.00 87.31 100 GLN A CA 1
ATOM 718 C C . GLN A 1 100 ? 15.273 11.243 -25.902 1.00 87.31 100 GLN A C 1
ATOM 720 O O . GLN A 1 100 ? 15.815 10.307 -26.485 1.00 87.31 100 GLN A O 1
ATOM 725 N N . TYR A 1 101 ? 14.168 11.083 -25.164 1.00 87.44 101 TYR A N 1
ATOM 726 C CA . TYR A 1 101 ? 13.445 9.814 -25.078 1.00 87.44 101 TYR A CA 1
ATOM 727 C C . TYR A 1 101 ? 12.665 9.547 -26.366 1.00 87.44 101 TYR A C 1
ATOM 729 O O . TYR A 1 101 ? 11.762 10.305 -26.725 1.00 87.44 101 TYR A O 1
ATOM 737 N N . VAL A 1 102 ? 12.956 8.414 -26.995 1.00 84.06 102 VAL A N 1
ATOM 738 C CA . VAL A 1 102 ? 12.238 7.895 -28.155 1.00 84.06 102 VAL A CA 1
ATOM 739 C C . VAL A 1 102 ? 11.547 6.587 -27.751 1.00 84.06 102 VAL A C 1
ATOM 741 O O . VAL A 1 102 ? 12.222 5.625 -27.365 1.00 84.06 102 VAL A O 1
ATOM 744 N N . PRO A 1 103 ? 10.203 6.499 -27.808 1.00 85.12 103 PRO A N 1
ATOM 745 C CA . PRO A 1 103 ? 9.516 5.232 -27.573 1.00 85.12 103 PRO A CA 1
ATOM 746 C C . PRO A 1 103 ? 9.948 4.222 -28.641 1.00 85.12 103 PRO A C 1
ATOM 748 O O . PRO A 1 103 ? 10.051 4.583 -29.812 1.00 85.12 103 PRO A O 1
ATOM 751 N N . LEU A 1 104 ? 10.163 2.951 -28.274 1.00 76.88 104 LEU A N 1
ATOM 752 C CA . LEU A 1 104 ? 10.732 1.966 -29.213 1.00 76.88 104 LEU A CA 1
ATOM 753 C C . LEU A 1 104 ? 9.931 1.859 -30.522 1.00 76.88 104 LEU A C 1
ATOM 755 O O . LEU A 1 104 ? 10.513 1.750 -31.593 1.00 76.88 104 LEU A O 1
ATOM 759 N N . MET A 1 105 ? 8.599 1.936 -30.443 1.00 71.75 105 MET A N 1
ATOM 760 C CA . MET A 1 105 ? 7.728 1.883 -31.624 1.00 71.75 105 MET A CA 1
ATOM 761 C C . MET A 1 105 ? 7.884 3.106 -32.542 1.00 71.75 105 MET A C 1
ATOM 763 O O . MET A 1 105 ? 7.682 2.993 -33.745 1.00 71.75 105 MET A O 1
ATOM 767 N N . GLY A 1 106 ? 8.252 4.268 -31.992 1.00 70.06 106 GLY A N 1
ATOM 768 C CA . GLY A 1 106 ? 8.614 5.449 -32.781 1.00 70.06 106 GLY A CA 1
ATOM 769 C C . GLY A 1 106 ? 9.977 5.276 -33.447 1.00 70.06 106 GLY A C 1
ATOM 770 O O . GLY A 1 106 ? 10.100 5.502 -34.643 1.00 70.06 106 GLY A O 1
ATOM 771 N N . PHE A 1 107 ? 10.963 4.763 -32.702 1.00 69.88 107 PHE A N 1
ATOM 772 C CA . PHE A 1 107 ? 12.306 4.485 -33.220 1.00 69.88 107 PHE A CA 1
ATOM 773 C C . PHE A 1 107 ? 12.306 3.489 -34.389 1.00 69.88 107 PHE A C 1
ATOM 775 O O . PHE A 1 107 ? 12.936 3.749 -35.409 1.00 69.88 107 PHE A O 1
ATOM 782 N N . ILE A 1 108 ? 11.593 2.361 -34.259 1.00 69.38 108 ILE A N 1
ATOM 783 C CA . ILE A 1 108 ? 11.527 1.339 -35.318 1.00 69.38 108 ILE A CA 1
ATOM 784 C C . ILE A 1 108 ? 10.978 1.950 -36.612 1.00 69.38 108 ILE A C 1
ATOM 786 O O . ILE A 1 108 ? 11.565 1.758 -37.671 1.00 69.38 108 ILE A O 1
ATOM 790 N N . ARG A 1 109 ? 9.896 2.729 -36.522 1.00 68.94 109 ARG A N 1
ATOM 791 C CA . ARG A 1 109 ? 9.280 3.368 -37.690 1.00 68.94 109 ARG A CA 1
ATOM 792 C C . ARG A 1 109 ? 10.188 4.408 -38.345 1.00 68.94 109 ARG A C 1
ATOM 794 O O . ARG A 1 109 ? 10.324 4.405 -39.561 1.00 68.94 109 ARG A O 1
ATOM 801 N N . ASP A 1 110 ? 10.819 5.268 -37.549 1.00 66.38 110 ASP A N 1
ATOM 802 C CA . ASP A 1 110 ? 11.591 6.399 -38.075 1.00 66.38 110 ASP A CA 1
ATOM 803 C C . ASP A 1 110 ? 12.979 5.991 -38.603 1.00 66.38 110 ASP A C 1
ATOM 805 O O . ASP A 1 110 ? 13.492 6.631 -39.518 1.00 66.38 110 ASP A O 1
ATOM 809 N N . VAL A 1 111 ? 13.600 4.943 -38.043 1.00 65.00 111 VAL A N 1
ATOM 810 C CA . VAL A 1 111 ? 14.992 4.561 -38.365 1.00 65.00 111 VAL A CA 1
ATOM 811 C C . VAL A 1 111 ? 15.088 3.272 -39.178 1.00 65.00 111 VAL A C 1
ATOM 813 O O . VAL A 1 111 ? 15.948 3.166 -40.049 1.00 65.00 111 VAL A O 1
ATOM 816 N N . ILE A 1 112 ? 14.235 2.281 -38.904 1.00 67.44 112 ILE A N 1
ATOM 817 C CA . ILE A 1 112 ? 14.294 0.968 -39.570 1.00 67.44 112 ILE A CA 1
ATOM 818 C C . ILE A 1 112 ? 13.333 0.926 -40.776 1.00 67.44 112 ILE A C 1
ATOM 820 O O . ILE A 1 112 ? 13.552 0.151 -41.706 1.00 67.44 112 ILE A O 1
ATOM 824 N N . GLY A 1 113 ? 12.329 1.813 -40.813 1.00 60.94 113 GLY A N 1
ATOM 825 C CA . GLY A 1 113 ? 11.289 1.850 -41.842 1.00 60.94 113 GLY A CA 1
ATOM 826 C C . GLY A 1 113 ? 10.248 0.739 -41.663 1.00 60.94 113 GLY A C 1
ATOM 827 O O . GLY A 1 113 ? 10.481 -0.251 -40.969 1.00 60.94 113 GLY A O 1
ATOM 828 N N . ASP A 1 114 ? 9.084 0.887 -42.301 1.00 64.44 114 ASP A N 1
ATOM 829 C CA . ASP A 1 114 ? 7.913 -0.004 -42.170 1.00 64.44 114 ASP A CA 1
ATOM 830 C C . ASP A 1 114 ? 8.096 -1.386 -42.856 1.00 64.44 114 ASP A C 1
ATOM 832 O O . ASP A 1 114 ? 7.149 -1.970 -43.379 1.00 64.44 114 ASP A O 1
ATOM 836 N N . GLY A 1 115 ? 9.317 -1.925 -42.886 1.00 53.22 115 GLY A N 1
ATOM 837 C CA . GLY A 1 115 ? 9.730 -3.105 -43.656 1.00 53.22 115 GLY A CA 1
ATOM 838 C C . GLY A 1 115 ? 9.256 -4.466 -43.132 1.00 53.22 115 GLY A C 1
ATOM 839 O O . GLY A 1 115 ? 9.986 -5.442 -43.275 1.00 53.22 115 GLY A O 1
ATOM 840 N N . TYR A 1 116 ? 8.063 -4.554 -42.540 1.00 51.56 116 TYR A N 1
ATOM 841 C CA . TYR A 1 116 ? 7.358 -5.829 -42.364 1.00 51.56 116 TYR A CA 1
ATOM 842 C C . TYR A 1 116 ? 6.262 -5.940 -43.433 1.00 51.56 116 TYR A C 1
ATOM 844 O O . TYR A 1 116 ? 5.083 -5.719 -43.155 1.00 51.56 116 TYR A O 1
ATOM 852 N N . GLY A 1 117 ? 6.688 -6.247 -44.659 1.00 41.06 117 GLY A N 1
ATOM 853 C C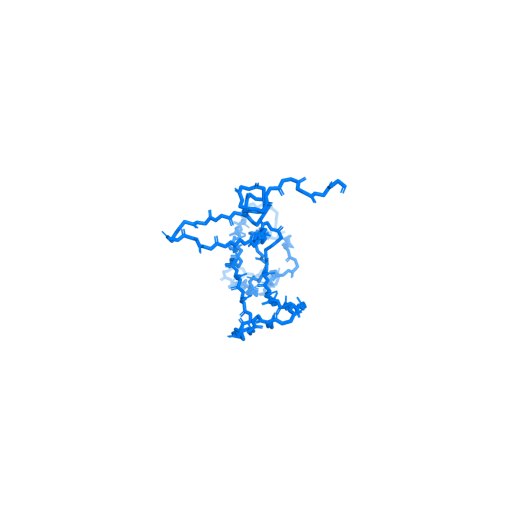A . GLY A 1 117 ? 5.860 -6.764 -45.749 1.00 41.06 117 GLY A CA 1
ATOM 854 C C . GLY A 1 117 ? 6.309 -8.171 -46.109 1.00 41.06 117 GLY A C 1
ATOM 855 O O . GLY A 1 117 ? 7.538 -8.403 -46.068 1.00 41.06 117 GLY A O 1
#

pLDDT: mean 82.27, std 10.26, range [41.06, 96.06]

Mean predicted aligned error: 11.28 Å

Radius of gyration: 27.79 Å; Cα contacts (8 Å, |Δi|>4): 136; chains: 1; bounding box: 54×27×81 Å

InterPro domains:
  IPR013783 Immunoglobulin-like fold [G3DSA:2.60.40.10] (2-55)
  IPR024361 Bacteroidetes-Associated Carbohydrate-binding Often N-terminal [PF13004] (3-56)